Protein AF-A0A925WHV8-F1 (afdb_monomer)

pLDDT: mean 73.95, std 13.07, range [48.62, 97.5]

Mean predicted aligned error: 21.34 Å

Radius of gyration: 47.73 Å; Cα contacts (8 Å, |Δi|>4): 16; chains: 1; bounding box: 81×47×118 Å

Secondary structure (DSSP, 8-state):
---SHHHHHHHHHSPPPHHHHHHHHHH--S-HHHHHHHHHHHHHHHTS--PPPPTTHHHHHHHHHHHHHHHHHHHHH-----GGGTHHHHHHHHHHHHHHHHHHHHHHHHHHHHHHHHHHHHHTSPPPTTHHHHHHHHHHHTS------HHHHHHHHHHTT--

Sequence (163 aa):
MSDPQPLRETNWRRPLTPAEAVELRSNLKGNPPDLERENALTEALNGLRDVPVSSNFTARVLQAVDAEKAAALRRRAGKNFSWRSLIPKFAIGATALCVGVLLVQQHRVEQRIERARSVATMSEVAPDPAVLKDFNAISAMSQPSVPPDEGLLAMESLLAQLQ

Foldseek 3Di:
DDDLVVLVVVVLVDNDDPVSVVVSVVPDPDDPVVVVVVNVVSVVVVPDDDDDDDPCNVVVVVVVVVVVVVVVVCVVVDPPPPVVVCVVVVVVVVVVVVVVVVVVVVVVVVVVVVVVVVVVVVVVVPDDPVVVVVVVVVVVVPDPPDDPPVVVVVVVVVVVVVD

Solvent-accessible surface area (backbone atoms only — not comparable to full-atom values): 9878 Å² total; per-residue (Å²): 136,78,76,57,62,67,60,54,58,44,44,78,77,39,84,67,52,77,68,56,49,50,50,47,58,72,61,49,92,68,69,70,70,59,55,54,50,53,49,52,48,51,54,53,57,70,67,50,78,90,70,84,74,62,95,56,47,68,60,53,52,51,52,50,52,52,51,51,54,53,49,54,52,45,58,71,74,47,75,72,77,56,68,73,72,48,52,65,58,53,50,52,52,52,51,54,50,53,52,53,53,52,53,54,51,51,55,52,49,54,52,49,54,52,49,51,50,55,47,52,67,48,56,76,58,71,76,63,75,72,64,60,53,58,54,52,54,52,56,65,69,68,58,78,90,66,76,79,67,62,70,62,57,53,52,54,57,56,59,67,72,75,114

Structure (mmCIF, N/CA/C/O backbone):
data_AF-A0A925WHV8-F1
#
_entry.id   AF-A0A925WHV8-F1
#
loop_
_atom_site.group_PDB
_atom_site.id
_atom_site.type_symbol
_atom_site.label_atom_id
_atom_site.label_alt_id
_atom_site.label_comp_id
_atom_site.label_asym_id
_atom_site.label_entity_id
_atom_site.label_seq_id
_atom_site.pdbx_PDB_ins_code
_atom_site.Cartn_x
_atom_site.Cartn_y
_atom_site.Cartn_z
_atom_site.occupancy
_atom_site.B_iso_or_equiv
_atom_site.auth_seq_id
_atom_site.auth_comp_id
_atom_site.auth_asym_id
_atom_site.auth_atom_id
_atom_site.pdbx_PDB_model_num
ATOM 1 N N . MET A 1 1 ? -7.570 27.304 37.597 1.00 49.44 1 MET A N 1
ATOM 2 C CA . MET A 1 1 ? -7.999 27.249 36.186 1.00 49.44 1 MET A CA 1
ATOM 3 C C . MET A 1 1 ? -7.716 25.829 35.728 1.00 49.44 1 MET A C 1
ATOM 5 O O . MET A 1 1 ? -6.559 25.519 35.479 1.00 49.44 1 MET A O 1
ATOM 9 N N . SER A 1 2 ? -8.706 24.940 35.814 1.00 58.00 2 SER A N 1
ATOM 10 C CA . SER A 1 2 ? -8.508 23.512 35.532 1.00 58.00 2 SER A CA 1
ATOM 11 C C . SER A 1 2 ? -8.506 23.268 34.023 1.00 58.00 2 SER A C 1
ATOM 13 O O . SER A 1 2 ? -9.265 23.901 33.291 1.00 58.00 2 SER A O 1
ATOM 15 N N . ASP A 1 3 ? -7.620 22.392 33.560 1.00 67.50 3 ASP A N 1
ATOM 16 C CA . ASP A 1 3 ? -7.525 21.974 32.159 1.00 67.50 3 ASP A CA 1
ATOM 17 C C . ASP A 1 3 ? -8.820 21.236 31.734 1.00 67.50 3 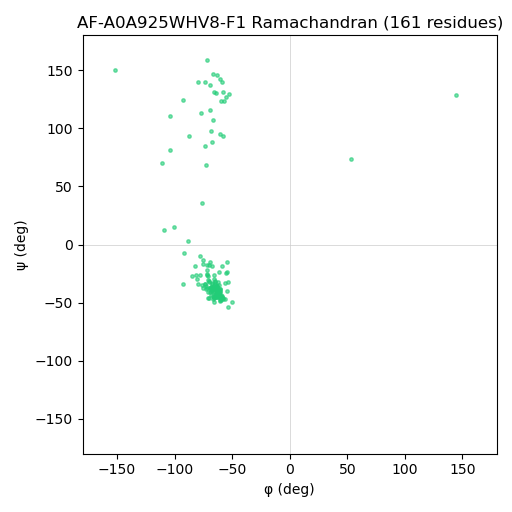ASP A C 1
ATOM 19 O O . ASP A 1 3 ? -9.262 20.350 32.470 1.00 67.50 3 ASP A O 1
ATOM 23 N N . PRO A 1 4 ? -9.475 21.574 30.601 1.00 69.62 4 PRO A N 1
ATOM 24 C CA . PRO A 1 4 ? -10.682 20.881 30.130 1.00 69.62 4 PRO A CA 1
ATOM 25 C C . PRO A 1 4 ? -10.427 19.494 29.505 1.00 69.62 4 PRO A C 1
ATOM 27 O O . PRO A 1 4 ? -11.383 18.746 29.290 1.00 69.62 4 PRO A O 1
ATOM 30 N N . GLN A 1 5 ? -9.177 19.132 29.192 1.00 73.25 5 GLN A N 1
ATOM 31 C CA . GLN A 1 5 ? -8.815 17.833 28.598 1.00 73.25 5 GLN A CA 1
ATOM 32 C C . GLN A 1 5 ? -9.255 16.587 29.406 1.00 73.25 5 GLN A C 1
ATOM 34 O O . GLN A 1 5 ? -9.863 15.696 28.808 1.00 73.25 5 GLN A O 1
ATOM 39 N N . PRO A 1 6 ? -9.048 16.492 30.737 1.00 80.75 6 PRO A N 1
ATOM 40 C CA . PRO A 1 6 ? -9.431 15.305 31.515 1.00 80.75 6 PRO A CA 1
ATOM 41 C C . PRO A 1 6 ? -10.936 15.007 31.493 1.00 80.75 6 PRO A C 1
ATOM 43 O O . PRO A 1 6 ? -11.346 13.844 31.482 1.00 80.75 6 PRO A O 1
ATOM 46 N N . LEU A 1 7 ? -11.777 16.043 31.456 1.00 76.75 7 LEU A N 1
ATOM 47 C CA . LEU A 1 7 ? -13.231 15.880 31.394 1.00 76.75 7 LEU A CA 1
ATOM 48 C C . LEU A 1 7 ? -13.686 15.405 30.005 1.00 76.75 7 LEU A C 1
ATOM 50 O O . LEU A 1 7 ? -14.602 14.586 29.919 1.00 76.75 7 LEU A O 1
ATOM 54 N N . ARG A 1 8 ? -13.013 15.832 28.925 1.00 76.25 8 ARG A N 1
ATOM 55 C CA . ARG A 1 8 ? -13.257 15.276 27.581 1.00 76.25 8 ARG A CA 1
ATOM 56 C C . ARG A 1 8 ? -12.856 13.812 27.487 1.00 76.25 8 ARG A C 1
ATOM 58 O O . ARG A 1 8 ? -13.624 13.008 26.973 1.00 76.25 8 ARG A O 1
ATOM 65 N N . GLU A 1 9 ? -11.688 13.453 28.010 1.00 82.12 9 GLU A N 1
ATOM 66 C CA . GLU A 1 9 ? -11.239 12.059 27.990 1.00 82.12 9 GLU A CA 1
ATOM 67 C C . GLU A 1 9 ? -12.175 11.159 28.811 1.00 82.12 9 GLU A C 1
ATOM 69 O O . GLU A 1 9 ? -12.470 10.027 28.423 1.00 82.12 9 GLU A O 1
ATOM 74 N N . THR A 1 10 ? -12.709 11.684 29.917 1.00 83.38 10 THR A N 1
ATOM 75 C CA . THR A 1 10 ? -13.717 10.985 30.719 1.00 83.38 10 THR A CA 1
ATOM 76 C C . THR A 1 10 ? -14.991 10.726 29.914 1.00 83.38 10 THR A C 1
ATOM 78 O O . THR A 1 10 ? -15.496 9.608 29.983 1.00 83.38 10 THR A O 1
ATOM 81 N N . ASN A 1 11 ? -15.449 11.691 29.103 1.00 80.38 11 ASN A N 1
ATOM 82 C CA . ASN A 1 11 ? -16.621 11.553 28.225 1.00 80.38 11 ASN A CA 1
ATOM 83 C C . ASN A 1 11 ? -16.529 10.346 27.280 1.00 80.38 11 ASN A C 1
ATOM 85 O O . ASN A 1 11 ? -17.506 9.641 27.052 1.00 80.38 11 ASN A O 1
ATOM 89 N N . TRP A 1 12 ? -15.338 10.096 26.727 1.00 77.25 12 TRP A N 1
ATOM 90 C CA . TRP A 1 12 ? -15.121 8.989 25.792 1.00 77.25 12 TRP A CA 1
ATOM 91 C C . TRP A 1 12 ? -15.156 7.619 26.463 1.00 77.25 12 TRP A C 1
ATOM 93 O O . TRP A 1 12 ? -15.434 6.617 25.811 1.00 77.25 12 TRP A O 1
ATOM 103 N N . ARG A 1 13 ? -14.848 7.559 27.761 1.00 80.56 13 ARG A N 1
ATOM 104 C CA . ARG A 1 13 ? -14.825 6.306 28.526 1.00 80.56 13 ARG A CA 1
ATOM 105 C C . ARG A 1 13 ? -16.153 6.029 29.218 1.00 80.56 13 ARG A C 1
ATOM 107 O O . ARG A 1 13 ? -16.517 4.868 29.388 1.00 80.56 13 ARG A O 1
ATOM 114 N N . ARG A 1 14 ? -16.842 7.078 29.668 1.00 81.81 14 ARG A N 1
ATOM 115 C CA . ARG A 1 14 ? -18.127 6.994 30.362 1.00 81.81 14 ARG A CA 1
ATOM 116 C C . ARG A 1 14 ? -18.952 8.264 30.132 1.00 81.81 14 ARG A C 1
ATOM 118 O O . ARG A 1 14 ? -18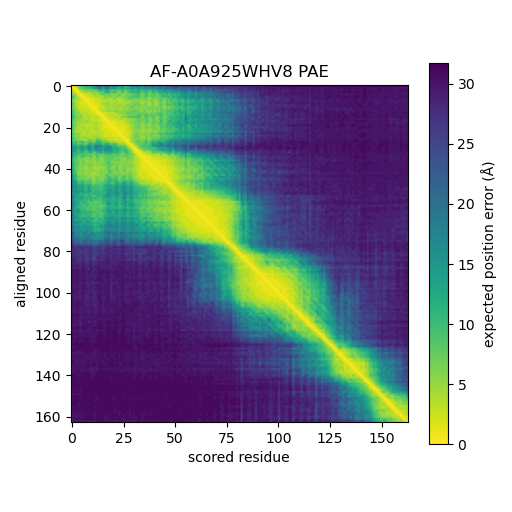.376 9.346 30.046 1.00 81.81 14 ARG A O 1
ATOM 125 N N . PRO A 1 15 ? -20.291 8.168 30.142 1.00 78.62 15 PRO A N 1
ATOM 126 C CA . PRO A 1 15 ? -21.135 9.356 30.142 1.00 78.62 15 PRO A CA 1
ATOM 127 C C . PRO A 1 15 ? -20.817 10.241 31.359 1.00 78.62 15 PRO A C 1
ATOM 129 O O . PRO A 1 15 ? -20.739 9.752 32.493 1.00 78.62 15 PRO A O 1
ATOM 132 N N . LEU A 1 16 ? -20.614 11.541 31.119 1.00 79.12 16 LEU A N 1
ATOM 133 C CA . LEU A 1 16 ? -20.406 12.525 32.185 1.00 79.12 16 LEU A CA 1
ATOM 134 C C . LEU A 1 16 ? -21.674 12.699 33.017 1.00 79.12 16 LEU A C 1
ATOM 136 O O . LEU A 1 16 ? -22.796 12.673 32.508 1.00 79.12 16 LEU A O 1
ATOM 140 N N . THR A 1 17 ? -21.489 12.953 34.307 1.00 81.94 17 THR A N 1
ATOM 141 C CA . THR A 1 17 ? -22.594 13.356 35.176 1.00 81.94 17 THR A CA 1
ATOM 142 C C . THR A 1 17 ? -23.042 14.792 34.862 1.00 81.94 17 THR A C 1
ATOM 144 O O . THR A 1 17 ? -22.260 15.590 34.335 1.00 81.94 17 THR A O 1
ATOM 147 N N . PRO A 1 18 ? -24.281 15.178 35.223 1.00 77.56 18 PRO A N 1
ATOM 148 C CA . PRO A 1 18 ? -24.783 16.531 34.973 1.00 77.56 18 PRO A CA 1
ATOM 149 C C . PRO A 1 18 ? -23.905 17.636 35.583 1.00 77.56 18 PRO A C 1
ATOM 151 O O . PRO A 1 18 ? -23.775 18.706 34.995 1.00 77.56 18 PRO A O 1
ATOM 154 N N . ALA A 1 19 ? -23.274 17.374 36.733 1.00 80.25 19 ALA A N 1
ATOM 155 C CA . ALA A 1 19 ? -22.381 18.320 37.401 1.00 80.25 19 ALA A CA 1
ATOM 156 C C . ALA A 1 19 ? -21.062 18.518 36.629 1.00 80.25 19 ALA A C 1
ATOM 158 O O . ALA A 1 19 ? -20.659 19.652 36.373 1.00 80.25 19 ALA A O 1
ATOM 159 N N . GLU A 1 20 ? -20.437 17.425 36.183 1.00 80.25 20 GLU A N 1
ATOM 160 C CA . GLU A 1 20 ? -19.193 17.461 35.399 1.00 80.25 20 GLU A CA 1
ATOM 161 C C . GLU A 1 20 ? -19.416 18.078 34.006 1.00 80.25 20 GLU A C 1
ATOM 163 O O . GLU A 1 20 ? -18.554 18.780 33.480 1.00 80.25 20 GLU A O 1
ATOM 168 N N . ALA A 1 21 ? -20.594 17.870 33.408 1.00 76.56 21 ALA A N 1
ATOM 169 C CA . ALA A 1 21 ? -20.963 18.481 32.132 1.00 76.56 21 ALA A CA 1
ATOM 170 C C . ALA A 1 21 ? -21.079 20.013 32.230 1.00 76.56 21 ALA A C 1
ATOM 172 O O . ALA A 1 21 ? -20.688 20.729 31.305 1.00 76.56 21 ALA A O 1
ATOM 173 N N . VAL A 1 22 ? -21.592 20.533 33.351 1.00 79.69 22 VAL A N 1
ATOM 174 C CA . VAL A 1 22 ? -21.642 21.979 33.624 1.00 79.69 22 VAL A CA 1
ATOM 175 C C . VAL A 1 22 ? -20.237 22.533 33.850 1.00 79.69 22 VAL A C 1
ATOM 177 O O . VAL A 1 22 ? -19.907 23.588 33.307 1.00 79.69 22 VAL A O 1
ATOM 180 N N . GLU A 1 23 ? -19.388 21.804 34.574 1.00 80.31 23 GLU A N 1
ATOM 181 C CA . GLU A 1 23 ? -17.988 22.175 34.780 1.00 80.31 23 GLU A CA 1
ATOM 182 C C . GLU A 1 23 ? -17.227 22.247 33.446 1.00 80.31 23 GLU 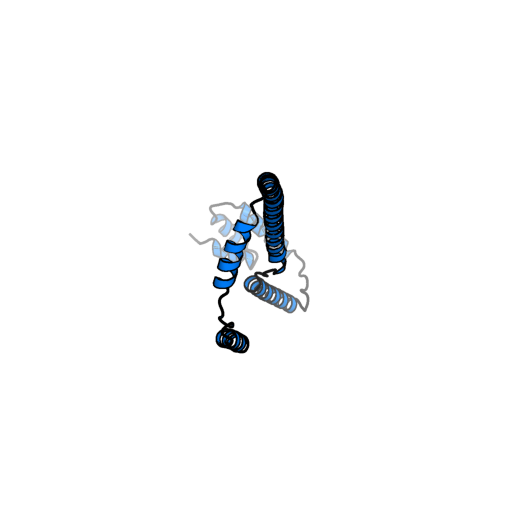A C 1
ATOM 184 O O . GLU A 1 23 ? -16.611 23.270 33.140 1.00 80.31 23 GLU A O 1
ATOM 189 N N . LEU A 1 24 ? -17.352 21.231 32.589 1.00 77.56 24 LEU A N 1
ATOM 190 C CA . LEU A 1 24 ? -16.746 21.217 31.255 1.00 77.56 24 LEU A CA 1
ATOM 191 C C . LEU A 1 24 ? -17.227 22.394 30.391 1.00 77.56 24 LEU A C 1
ATOM 193 O O . LEU A 1 24 ? -16.411 23.070 29.762 1.00 77.56 24 LEU A O 1
ATOM 197 N N . ARG A 1 25 ? -18.534 22.686 30.398 1.00 75.94 25 ARG A N 1
ATOM 198 C CA . ARG A 1 25 ? -19.118 23.829 29.671 1.00 75.94 25 ARG A CA 1
ATOM 199 C C . ARG A 1 25 ? -18.627 25.176 30.205 1.00 75.94 25 ARG A C 1
ATOM 201 O O . ARG A 1 25 ? -18.380 26.074 29.409 1.00 75.94 25 ARG A O 1
ATOM 208 N N . SER A 1 26 ? -18.448 25.316 31.520 1.00 78.00 26 SER A N 1
ATOM 209 C CA . SER A 1 26 ? -17.921 26.545 32.136 1.00 78.00 26 SER A CA 1
ATOM 210 C C . SER A 1 26 ? -16.432 26.780 31.850 1.00 78.00 26 SER A C 1
ATOM 212 O O . SER A 1 26 ? -15.996 27.926 31.741 1.00 78.00 26 SER A O 1
ATOM 214 N N . ASN A 1 27 ? -15.660 25.701 31.679 1.00 74.06 27 ASN A N 1
ATOM 215 C CA . ASN A 1 27 ? -14.223 25.757 31.410 1.00 74.06 27 ASN A CA 1
ATOM 216 C C . ASN A 1 27 ? -13.897 25.998 29.925 1.00 74.06 27 ASN A C 1
ATOM 218 O O . ASN A 1 27 ? -12.790 26.431 29.594 1.00 74.06 27 ASN A O 1
ATOM 222 N N . LEU A 1 28 ? -14.847 25.766 29.014 1.00 70.12 28 LEU A N 1
ATOM 223 C CA . LEU A 1 28 ? -14.659 25.972 27.580 1.00 70.12 28 LEU A CA 1
ATOM 224 C C . LEU A 1 28 ? -14.991 27.408 27.169 1.00 70.12 28 LEU A C 1
ATOM 226 O O . LEU A 1 28 ? -16.117 27.756 26.819 1.00 70.12 28 LEU A O 1
ATOM 230 N N . LYS A 1 29 ? -13.955 28.252 27.142 1.00 66.00 29 LYS A N 1
ATOM 231 C CA . LYS A 1 29 ? -13.981 29.564 26.479 1.00 66.00 29 LYS A CA 1
ATOM 232 C C . LYS A 1 29 ? -13.958 29.392 24.951 1.00 66.00 29 LYS A C 1
ATOM 234 O O . LYS A 1 29 ? -12.959 29.700 24.311 1.00 66.00 29 LYS A O 1
ATOM 239 N N . GLY A 1 30 ? -15.033 28.868 24.363 1.00 63.41 30 GLY A N 1
ATOM 240 C CA . GLY A 1 30 ? -15.170 28.765 22.906 1.00 63.41 30 GLY A CA 1
ATOM 241 C C . GLY A 1 30 ? -15.891 27.510 22.412 1.00 63.41 30 GLY A C 1
ATOM 242 O O . GLY A 1 30 ? -15.526 26.394 22.757 1.00 63.41 30 GLY A O 1
ATOM 243 N N . ASN A 1 31 ? -16.890 27.762 21.561 1.00 60.12 31 ASN A N 1
ATOM 244 C CA . ASN A 1 31 ? -17.690 26.861 20.722 1.00 60.12 31 ASN A CA 1
ATOM 245 C C . ASN A 1 31 ? -18.388 25.646 21.396 1.00 60.12 31 ASN A C 1
ATOM 247 O O . ASN A 1 31 ? -18.030 24.499 21.131 1.00 60.12 31 ASN A O 1
ATOM 251 N N . PRO A 1 32 ? -19.479 25.876 22.160 1.00 63.25 32 PRO A N 1
ATOM 252 C CA . PRO A 1 32 ? -20.369 24.812 22.645 1.00 63.25 32 PRO A CA 1
ATOM 253 C C . PRO A 1 32 ? -20.952 23.838 21.588 1.00 63.25 32 PRO A C 1
ATOM 255 O O . PRO A 1 32 ? -21.116 22.670 21.942 1.00 63.25 32 PRO A O 1
ATOM 258 N N . PRO A 1 33 ? -21.235 24.208 20.315 1.00 63.03 33 PRO A N 1
ATOM 259 C CA . PRO A 1 33 ? -21.853 23.271 19.371 1.00 63.03 33 PRO A CA 1
ATOM 260 C C . PRO A 1 33 ? -20.957 22.098 18.963 1.00 63.03 33 PRO A C 1
ATOM 262 O O . PRO A 1 33 ? -21.474 21.105 18.463 1.00 63.03 33 PRO A O 1
ATOM 265 N N . ASP A 1 34 ? -19.635 22.176 19.145 1.00 74.38 34 ASP A N 1
ATOM 266 C CA . ASP A 1 34 ? -18.751 21.052 18.809 1.00 74.38 34 ASP A CA 1
ATOM 267 C C . ASP A 1 34 ? -18.885 19.906 19.821 1.00 74.38 34 ASP A C 1
ATOM 269 O O . ASP A 1 34 ? -18.993 18.745 19.442 1.00 74.38 34 ASP A O 1
ATOM 273 N N . LEU A 1 35 ? -19.037 20.243 21.105 1.00 73.38 35 LEU A N 1
ATOM 274 C CA . LEU A 1 35 ? -19.306 19.267 22.164 1.00 73.38 35 LEU A CA 1
ATOM 275 C C . LEU A 1 35 ? -20.681 18.624 22.029 1.00 73.38 35 LEU A C 1
ATOM 277 O O . LEU A 1 35 ? -20.839 17.440 22.298 1.00 73.38 35 LEU A O 1
ATOM 281 N N . GLU A 1 36 ? -21.697 19.402 21.654 1.00 77.88 36 GLU A N 1
ATOM 282 C CA . GLU A 1 36 ? -23.039 18.856 21.442 1.00 77.88 36 GLU A CA 1
ATOM 283 C C . GLU A 1 36 ? -23.035 17.844 20.294 1.00 77.88 36 GLU A C 1
ATOM 285 O O . GLU A 1 36 ? -23.661 16.792 20.410 1.00 77.88 36 GLU A O 1
ATOM 290 N N . ARG A 1 37 ? -22.262 18.104 19.229 1.00 80.06 37 ARG A N 1
ATOM 291 C CA . ARG A 1 37 ? -22.044 17.138 18.142 1.00 80.06 37 ARG A CA 1
ATOM 292 C C . ARG A 1 37 ? -21.263 15.911 18.601 1.00 80.06 37 ARG A C 1
ATOM 294 O O . ARG A 1 37 ? -21.650 14.803 18.245 1.00 80.06 37 ARG A O 1
ATOM 301 N N . GLU A 1 38 ? -20.197 16.083 19.380 1.00 80.56 38 GLU A N 1
ATOM 302 C CA . GLU A 1 38 ? -19.423 14.966 19.943 1.00 80.56 38 GLU A CA 1
ATOM 303 C C . GLU A 1 38 ? -20.282 14.086 20.870 1.00 80.56 38 GLU A C 1
ATOM 305 O O . GLU A 1 38 ? -20.230 12.857 20.788 1.00 80.56 38 GLU A O 1
ATOM 310 N N . ASN A 1 39 ? -21.122 14.697 21.708 1.00 80.19 39 ASN A N 1
ATOM 311 C CA . ASN A 1 39 ? -22.046 13.987 22.592 1.00 80.19 39 ASN A CA 1
ATOM 312 C C . ASN A 1 39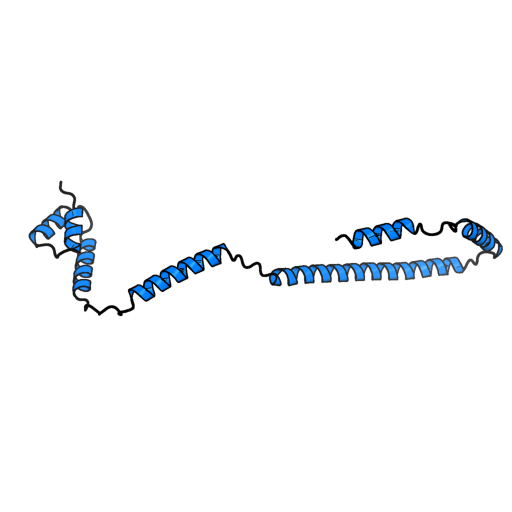 ? -23.118 13.245 21.794 1.00 80.19 39 ASN A C 1
ATOM 314 O O . ASN A 1 39 ? -23.330 12.059 22.026 1.00 80.19 39 ASN A O 1
ATOM 318 N N . ALA A 1 40 ? -23.738 13.906 20.812 1.00 84.44 40 ALA A N 1
ATOM 319 C CA . ALA A 1 40 ? -24.721 13.279 19.934 1.00 84.44 40 ALA A CA 1
ATOM 320 C C . ALA A 1 40 ? -24.115 12.112 19.136 1.00 84.44 40 ALA A C 1
ATOM 322 O O . ALA A 1 40 ? -24.759 11.080 18.961 1.00 84.44 40 ALA A O 1
ATOM 323 N N . LEU A 1 41 ? -22.860 12.238 18.687 1.00 85.06 41 LEU A N 1
ATOM 324 C CA . LEU A 1 41 ? -22.123 11.150 18.044 1.00 85.06 41 LEU A CA 1
ATOM 325 C C . LEU A 1 41 ? -21.889 9.987 19.012 1.00 85.06 41 LEU A C 1
ATOM 327 O O . LEU A 1 41 ? -22.100 8.838 18.643 1.00 85.06 41 LEU A O 1
ATOM 331 N N . THR A 1 42 ? -21.473 10.277 20.243 1.00 84.31 42 THR A N 1
ATOM 332 C CA . THR A 1 42 ? -21.228 9.253 21.268 1.00 84.31 42 THR A CA 1
ATOM 333 C C . THR A 1 42 ? -22.517 8.511 21.625 1.00 84.31 42 THR A C 1
ATOM 335 O O . THR A 1 42 ? -22.520 7.285 21.692 1.00 84.31 42 THR A O 1
ATOM 338 N N . GLU A 1 43 ? -23.635 9.221 21.778 1.00 85.25 43 GLU A N 1
ATOM 339 C CA . GLU A 1 43 ? -24.956 8.616 21.982 1.00 85.25 43 GLU A CA 1
ATOM 340 C C . GLU A 1 43 ? -25.384 7.762 20.783 1.00 85.25 43 GLU A C 1
ATOM 342 O O . GLU A 1 43 ? -25.832 6.629 20.965 1.00 85.25 43 GLU A O 1
ATOM 347 N N . ALA A 1 44 ? -25.185 8.256 19.556 1.00 87.31 44 ALA A N 1
ATOM 348 C CA . ALA A 1 44 ? -25.483 7.503 18.342 1.00 87.31 44 ALA A CA 1
ATOM 349 C C . ALA A 1 44 ? -24.643 6.219 18.245 1.00 87.31 44 ALA A C 1
ATOM 351 O O . ALA A 1 44 ? -25.185 5.166 17.918 1.00 87.31 44 ALA A O 1
ATOM 352 N N . LEU A 1 45 ? -23.348 6.283 18.575 1.00 85.81 45 LEU A N 1
ATOM 353 C CA . LEU A 1 45 ? -22.442 5.131 18.599 1.00 85.81 45 LEU A CA 1
ATOM 354 C C . LEU A 1 45 ? -22.799 4.129 19.702 1.00 85.81 45 LEU A C 1
ATOM 356 O O . LEU A 1 45 ? -22.762 2.930 19.453 1.00 85.81 45 LEU A O 1
ATOM 360 N N . ASN A 1 46 ? -23.204 4.592 20.885 1.00 85.12 46 ASN A N 1
ATOM 361 C CA . ASN A 1 46 ? -23.687 3.711 21.953 1.00 85.12 46 ASN A CA 1
ATOM 362 C C . ASN A 1 46 ? -25.004 3.010 21.582 1.00 85.12 46 ASN A C 1
ATOM 364 O O . ASN A 1 46 ? -25.293 1.928 22.087 1.00 85.12 46 ASN A O 1
ATOM 368 N N . GLY A 1 47 ? -25.802 3.617 20.699 1.00 85.25 47 GLY A N 1
ATOM 369 C CA . GLY A 1 47 ? -27.012 3.015 20.142 1.00 85.25 47 GLY A CA 1
ATOM 370 C C . GLY A 1 47 ? -26.757 1.988 19.034 1.00 85.25 47 GLY A C 1
ATOM 371 O O . GLY A 1 47 ? -27.694 1.292 18.631 1.00 85.25 47 GLY A O 1
ATOM 372 N N . LEU A 1 48 ? -25.526 1.869 18.520 1.00 86.81 48 LEU A N 1
ATOM 373 C CA . LEU A 1 48 ? -25.208 0.858 17.516 1.00 86.81 48 LEU A CA 1
ATOM 374 C C . LEU A 1 48 ? -25.248 -0.536 18.142 1.00 86.81 48 LEU A C 1
ATOM 376 O O . LEU A 1 48 ? -24.742 -0.793 19.232 1.00 86.81 48 LEU A O 1
ATOM 380 N N . ARG A 1 49 ? -25.844 -1.470 17.401 1.00 86.50 49 ARG A N 1
ATOM 381 C CA . ARG A 1 49 ? -25.851 -2.877 17.782 1.00 86.50 49 ARG A CA 1
ATOM 382 C C . ARG A 1 49 ? -24.425 -3.412 17.735 1.00 86.50 49 ARG A C 1
ATOM 384 O O . ARG A 1 49 ? -23.759 -3.270 16.712 1.00 86.50 49 ARG A O 1
ATOM 391 N N . ASP A 1 50 ? -24.012 -4.088 18.799 1.00 83.12 50 ASP A N 1
ATOM 392 C CA . ASP A 1 50 ? -22.745 -4.808 18.803 1.00 83.12 50 ASP A CA 1
ATOM 393 C C . ASP A 1 50 ? -22.839 -5.981 17.813 1.00 83.12 50 ASP A C 1
ATOM 395 O O . ASP A 1 50 ? -23.608 -6.933 17.999 1.00 83.12 50 ASP A O 1
ATOM 399 N N . VAL A 1 51 ? -22.155 -5.845 16.676 1.00 86.69 51 VAL A N 1
ATOM 400 C CA . VAL A 1 51 ? -22.150 -6.849 15.610 1.00 86.69 51 VAL A CA 1
ATOM 401 C C . VAL A 1 51 ? -20.957 -7.763 15.852 1.00 86.69 51 VAL A C 1
ATOM 403 O O . VAL A 1 51 ? -19.825 -7.276 15.889 1.00 86.69 51 VAL A O 1
ATOM 406 N N . PRO A 1 52 ? -21.167 -9.087 15.962 1.00 87.94 52 PRO A N 1
ATOM 407 C CA . PRO A 1 52 ? -20.060 -10.004 16.155 1.00 87.94 52 PRO A CA 1
ATOM 408 C C . PRO A 1 52 ? -19.090 -9.892 14.978 1.00 87.94 52 PRO A C 1
ATOM 410 O O . PRO A 1 52 ? -19.457 -10.068 13.813 1.00 87.94 52 PRO A O 1
ATOM 413 N N . VAL A 1 53 ? -17.830 -9.602 15.290 1.00 87.50 53 VAL A N 1
ATOM 414 C CA . VAL A 1 53 ? -16.742 -9.647 14.315 1.00 87.50 53 VAL A CA 1
ATOM 415 C C . VAL A 1 53 ? -16.565 -11.070 13.790 1.00 87.50 53 VAL A C 1
ATOM 417 O O . VAL A 1 53 ? -16.745 -12.054 14.507 1.00 87.50 53 VAL A O 1
ATOM 420 N N . SER A 1 54 ? -16.186 -11.194 12.515 1.00 90.69 54 SER A N 1
ATOM 421 C CA . SER A 1 54 ? -15.890 -12.501 11.923 1.00 90.69 54 SER A CA 1
ATOM 422 C C . SER A 1 54 ? -14.760 -13.194 12.690 1.00 90.69 54 SER A C 1
ATOM 424 O O . SER A 1 54 ? -13.750 -12.551 12.981 1.00 90.69 54 SER A O 1
ATOM 426 N N . SER A 1 55 ? -14.855 -14.508 12.906 1.00 92.25 55 SER A N 1
ATOM 427 C CA . SER A 1 55 ? -13.821 -15.305 13.596 1.00 92.25 55 SER A CA 1
ATOM 428 C C . SER A 1 55 ? -12.424 -15.188 12.970 1.00 92.25 55 SER A C 1
ATOM 430 O O . SER A 1 55 ? -11.417 -15.364 13.646 1.00 92.25 55 SER A O 1
ATOM 432 N N . ASN A 1 56 ? -12.359 -14.855 11.678 1.00 93.62 56 ASN A N 1
ATOM 433 C CA . ASN A 1 56 ? -11.121 -14.731 10.909 1.00 93.62 56 ASN A CA 1
ATOM 434 C C . ASN A 1 56 ? -10.664 -13.276 10.737 1.00 93.62 56 ASN A C 1
ATOM 436 O O . ASN A 1 56 ? -9.829 -12.999 9.876 1.00 93.62 56 ASN A O 1
ATOM 440 N N . PHE A 1 57 ? -11.212 -12.333 11.509 1.00 95.38 57 PHE A N 1
ATOM 441 C CA . PHE A 1 57 ? -10.902 -10.908 11.379 1.00 95.38 57 PHE A CA 1
ATOM 442 C C . PHE A 1 57 ? -9.391 -10.651 11.450 1.00 95.38 57 PHE A C 1
ATOM 444 O O . PHE A 1 57 ? -8.813 -10.116 10.505 1.00 95.38 57 PHE A O 1
ATOM 451 N N . THR A 1 58 ? -8.734 -11.129 12.508 1.00 96.00 58 THR A N 1
ATOM 452 C CA . THR A 1 58 ? -7.292 -10.940 12.721 1.00 96.00 58 THR A CA 1
ATOM 453 C C . THR A 1 58 ? -6.460 -11.546 11.594 1.00 96.00 58 THR A C 1
ATOM 455 O O . THR A 1 58 ? -5.506 -10.925 11.131 1.00 96.00 58 THR A O 1
ATOM 458 N N . ALA A 1 59 ? -6.855 -12.722 11.097 1.00 96.25 59 ALA A N 1
ATOM 459 C CA . ALA A 1 59 ? -6.180 -13.373 9.979 1.00 96.25 59 ALA A CA 1
ATOM 460 C C . ALA A 1 59 ? -6.280 -12.535 8.694 1.00 96.25 59 ALA A C 1
ATOM 462 O O . ALA A 1 59 ? -5.277 -12.332 8.014 1.00 96.25 59 ALA A O 1
ATOM 463 N N . ARG A 1 60 ? -7.465 -11.986 8.387 1.00 95.06 60 ARG A N 1
ATOM 464 C CA . ARG A 1 60 ? -7.665 -11.124 7.210 1.00 95.06 60 ARG A CA 1
ATOM 465 C C . ARG A 1 60 ? -6.912 -9.801 7.331 1.00 95.06 60 ARG A C 1
ATOM 467 O O . ARG A 1 60 ? -6.371 -9.332 6.335 1.00 95.06 60 ARG A O 1
ATOM 474 N N . VAL A 1 61 ? -6.848 -9.222 8.530 1.00 96.69 61 VAL A N 1
ATOM 475 C CA . VAL A 1 61 ? -6.090 -7.989 8.789 1.00 96.69 61 VAL A CA 1
ATOM 476 C C . VAL A 1 61 ? -4.592 -8.223 8.603 1.00 96.69 61 VAL A C 1
ATOM 478 O O . VAL A 1 61 ? -3.957 -7.482 7.859 1.00 96.69 61 VAL A O 1
ATOM 481 N N . LEU A 1 62 ? -4.030 -9.275 9.206 1.00 97.50 62 LEU A N 1
ATOM 482 C CA . LEU A 1 62 ? -2.615 -9.625 9.036 1.00 97.50 62 LEU A CA 1
ATOM 483 C C . LEU A 1 62 ? -2.277 -9.894 7.569 1.00 97.50 62 LEU A C 1
ATOM 485 O O . LEU A 1 62 ? -1.317 -9.335 7.045 1.00 97.50 62 LEU A O 1
ATOM 489 N N . GLN A 1 63 ? -3.121 -10.662 6.877 1.00 95.88 63 GLN A N 1
ATOM 490 C CA . GLN A 1 63 ? -2.942 -10.935 5.456 1.00 95.88 63 GLN A CA 1
ATOM 491 C C . GLN A 1 63 ? -2.970 -9.653 4.612 1.00 95.88 63 GLN A C 1
ATOM 493 O O . GLN A 1 63 ? -2.170 -9.516 3.688 1.00 95.88 63 GLN A O 1
ATOM 498 N N . ALA A 1 64 ? -3.865 -8.708 4.919 1.00 95.75 64 ALA A N 1
ATOM 499 C CA . ALA A 1 64 ? -3.935 -7.426 4.222 1.00 95.75 64 ALA A CA 1
ATOM 500 C C . ALA A 1 64 ? -2.673 -6.581 4.456 1.00 95.75 64 ALA A C 1
ATOM 502 O O . ALA A 1 64 ? -2.099 -6.056 3.501 1.00 95.75 64 ALA A O 1
ATOM 503 N N . VAL A 1 65 ? -2.198 -6.514 5.702 1.00 96.12 65 VAL A N 1
ATOM 504 C CA . VAL A 1 65 ? -0.968 -5.800 6.069 1.00 96.12 65 VAL A CA 1
ATOM 505 C C . VAL A 1 65 ? 0.252 -6.406 5.370 1.00 96.12 65 VAL A C 1
ATOM 507 O O . VAL A 1 65 ? 1.084 -5.681 4.824 1.00 96.12 65 VAL A O 1
ATOM 510 N N . ASP A 1 66 ? 0.367 -7.732 5.342 1.00 95.56 66 ASP A N 1
ATOM 511 C CA . ASP A 1 66 ? 1.486 -8.410 4.687 1.00 95.56 66 ASP A CA 1
ATOM 512 C C . ASP A 1 66 ? 1.432 -8.265 3.163 1.00 95.56 66 ASP A C 1
ATOM 514 O O . ASP A 1 66 ? 2.465 -8.045 2.520 1.00 95.56 66 ASP A O 1
ATOM 518 N N . ALA A 1 67 ? 0.233 -8.301 2.574 1.00 92.31 67 ALA A N 1
ATOM 519 C CA . ALA A 1 67 ? 0.037 -8.021 1.156 1.00 92.31 67 ALA A CA 1
ATOM 520 C C . ALA A 1 67 ? 0.466 -6.589 0.794 1.00 92.31 67 ALA A C 1
ATOM 522 O O . ALA A 1 67 ? 1.137 -6.391 -0.224 1.00 92.31 67 ALA A O 1
ATOM 523 N N . GLU A 1 68 ? 0.144 -5.602 1.632 1.00 92.94 68 GLU A N 1
ATOM 524 C CA . GLU A 1 68 ? 0.546 -4.209 1.439 1.00 92.94 68 GLU A CA 1
ATOM 525 C C . GLU A 1 68 ? 2.065 -4.024 1.556 1.00 92.94 68 GLU A C 1
ATOM 5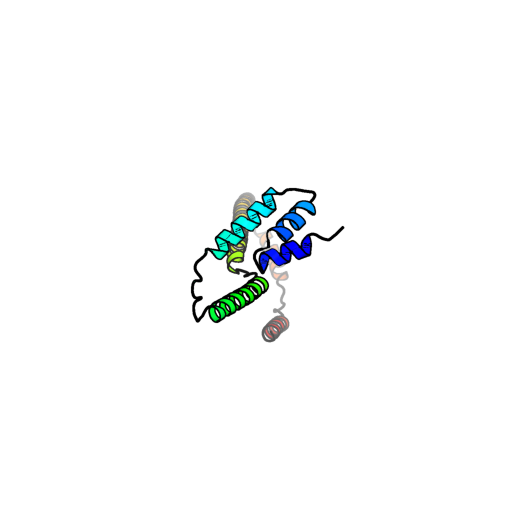27 O O . GLU A 1 68 ? 2.683 -3.423 0.671 1.00 92.94 68 GLU A O 1
ATOM 532 N N . LYS A 1 69 ? 2.700 -4.619 2.574 1.00 91.81 69 LYS A N 1
ATOM 533 C CA . LYS A 1 69 ? 4.167 -4.620 2.721 1.00 91.81 69 LYS A CA 1
ATOM 534 C C . LYS A 1 69 ? 4.849 -5.239 1.501 1.00 91.81 69 LYS A C 1
ATOM 536 O O . LYS A 1 69 ? 5.788 -4.664 0.946 1.00 91.81 69 LYS A O 1
ATOM 541 N N . ALA A 1 70 ? 4.355 -6.385 1.034 1.00 88.19 70 ALA A N 1
ATOM 542 C CA . ALA A 1 70 ? 4.885 -7.046 -0.152 1.00 88.19 70 ALA A CA 1
ATOM 543 C C . ALA A 1 70 ? 4.669 -6.207 -1.426 1.00 88.19 70 ALA A C 1
ATOM 545 O O . ALA A 1 70 ? 5.535 -6.169 -2.301 1.00 88.19 70 ALA A O 1
ATOM 546 N N . ALA A 1 71 ? 3.536 -5.509 -1.552 1.00 86.56 71 ALA A N 1
ATOM 547 C CA . ALA A 1 71 ? 3.280 -4.589 -2.657 1.00 86.56 71 ALA A CA 1
ATOM 548 C C . ALA A 1 71 ? 4.226 -3.376 -2.630 1.00 86.56 71 ALA A C 1
ATOM 550 O O . ALA A 1 71 ? 4.746 -2.993 -3.679 1.00 86.56 71 ALA A O 1
ATOM 551 N N . ALA A 1 72 ? 4.508 -2.810 -1.454 1.00 85.25 72 ALA A N 1
ATOM 552 C CA . ALA A 1 72 ? 5.463 -1.716 -1.292 1.00 85.25 72 ALA A CA 1
ATOM 553 C C . ALA A 1 72 ? 6.885 -2.127 -1.720 1.00 85.25 72 ALA A C 1
ATOM 555 O O . ALA A 1 72 ? 7.547 -1.393 -2.458 1.00 85.25 72 ALA A O 1
ATOM 556 N N . LEU A 1 73 ? 7.325 -3.335 -1.347 1.00 82.75 73 LEU A N 1
ATOM 557 C CA . LEU A 1 73 ? 8.610 -3.892 -1.785 1.00 82.75 73 LEU A CA 1
ATOM 558 C C . LEU A 1 73 ? 8.659 -4.110 -3.303 1.00 82.75 73 LEU A C 1
ATOM 560 O O . LEU A 1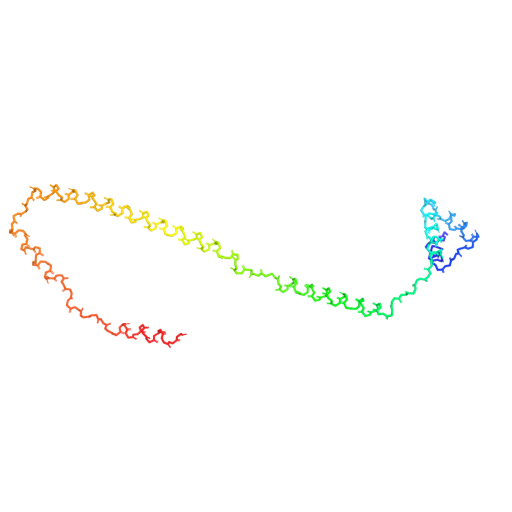 73 ? 9.639 -3.726 -3.939 1.00 82.75 73 LEU A O 1
ATOM 564 N N . ARG A 1 74 ? 7.591 -4.647 -3.910 1.00 76.50 74 ARG A N 1
ATOM 565 C CA . ARG A 1 74 ? 7.501 -4.809 -5.373 1.00 76.50 74 ARG A CA 1
ATOM 566 C C . ARG A 1 74 ? 7.509 -3.476 -6.115 1.00 76.50 74 ARG A C 1
ATOM 568 O O . ARG A 1 74 ? 8.156 -3.390 -7.147 1.00 76.50 74 ARG A O 1
ATOM 575 N N . ARG A 1 75 ? 6.853 -2.428 -5.605 1.00 73.81 75 ARG A N 1
ATOM 576 C CA . ARG A 1 75 ? 6.913 -1.079 -6.205 1.00 73.81 75 ARG A CA 1
ATOM 577 C C . ARG A 1 75 ? 8.325 -0.493 -6.155 1.00 73.81 75 ARG A C 1
ATOM 579 O O . ARG A 1 75 ? 8.728 0.191 -7.087 1.00 73.81 75 ARG A O 1
ATOM 586 N N . ARG A 1 76 ? 9.079 -0.778 -5.088 1.00 68.12 76 ARG A N 1
ATOM 587 C CA . ARG A 1 76 ? 10.471 -0.328 -4.934 1.00 68.12 76 ARG A CA 1
ATOM 588 C C . ARG A 1 76 ? 11.448 -1.128 -5.800 1.00 68.12 76 ARG A C 1
ATOM 590 O O . ARG A 1 76 ? 12.383 -0.549 -6.339 1.00 68.12 76 ARG A O 1
ATOM 597 N N . ALA A 1 77 ? 11.225 -2.433 -5.944 1.00 67.81 77 ALA A N 1
ATOM 598 C CA . ALA A 1 77 ? 12.048 -3.323 -6.765 1.00 67.81 77 ALA A CA 1
ATOM 599 C C . ALA A 1 77 ? 11.703 -3.250 -8.265 1.00 67.81 77 ALA A C 1
ATOM 601 O O . ALA A 1 77 ? 12.555 -3.464 -9.120 1.00 67.81 77 ALA A O 1
ATOM 602 N N . GLY A 1 78 ? 10.451 -2.943 -8.589 1.00 61.03 78 GLY A N 1
ATOM 603 C CA . GLY A 1 78 ? 9.887 -3.007 -9.927 1.00 61.03 78 GLY A CA 1
ATOM 604 C C . GLY A 1 78 ? 9.585 -1.630 -10.491 1.00 61.03 78 GLY A C 1
ATOM 605 O O . GLY A 1 78 ? 8.428 -1.290 -10.735 1.00 61.03 78 GLY A O 1
ATOM 606 N N . LYS A 1 79 ? 10.625 -0.854 -10.815 1.00 62.78 79 LYS A N 1
ATOM 607 C CA . LYS A 1 79 ? 10.517 -0.014 -12.013 1.00 62.78 79 LYS A CA 1
ATOM 608 C C . LYS A 1 79 ? 10.640 -0.983 -13.175 1.00 62.78 79 LYS A C 1
ATOM 610 O O . LYS A 1 79 ? 11.741 -1.256 -13.635 1.00 62.78 79 LYS A O 1
ATOM 615 N N . ASN A 1 80 ? 9.512 -1.584 -13.548 1.00 64.12 80 ASN A N 1
ATOM 616 C CA . ASN A 1 80 ? 9.422 -2.594 -14.592 1.00 64.12 80 ASN A CA 1
ATOM 617 C C . ASN A 1 80 ? 9.963 -1.974 -15.880 1.00 64.12 80 ASN A C 1
ATOM 619 O O . ASN A 1 80 ? 9.241 -1.276 -16.595 1.00 64.12 80 ASN A O 1
ATOM 623 N N . PHE A 1 81 ? 11.255 -2.171 -16.135 1.00 62.78 81 PHE A N 1
ATOM 624 C CA . PHE A 1 81 ? 11.900 -1.758 -17.362 1.00 62.78 81 PHE A CA 1
ATOM 625 C C . PHE A 1 81 ? 11.316 -2.637 -18.455 1.00 62.78 81 PHE A C 1
ATOM 627 O O . PHE A 1 81 ? 11.771 -3.747 -18.720 1.00 62.78 81 PHE A O 1
ATOM 634 N N . SER A 1 82 ? 10.208 -2.173 -19.021 1.00 69.88 82 SER A N 1
ATOM 635 C CA . SER A 1 82 ? 9.557 -2.846 -20.123 1.00 69.88 82 SER A CA 1
ATOM 636 C C . SER A 1 82 ? 10.495 -2.712 -21.311 1.00 69.88 82 SER A C 1
ATOM 638 O O . SER A 1 82 ? 10.517 -1.681 -21.977 1.00 69.88 82 SER A O 1
ATOM 640 N N . TRP A 1 83 ? 11.296 -3.745 -21.565 1.00 70.19 83 TRP A N 1
ATOM 641 C CA . TRP A 1 83 ? 12.204 -3.823 -22.713 1.00 70.19 83 TRP A CA 1
ATOM 642 C C . TRP A 1 83 ? 11.449 -3.594 -24.039 1.00 70.19 83 TRP A C 1
ATOM 644 O O . TRP A 1 83 ? 11.988 -3.047 -24.997 1.00 70.19 83 TRP A O 1
ATOM 654 N N . ARG A 1 84 ? 10.131 -3.857 -24.042 1.00 72.12 84 ARG A N 1
ATOM 655 C CA . ARG A 1 84 ? 9.197 -3.507 -25.123 1.00 72.12 84 ARG A CA 1
ATOM 656 C C . ARG A 1 84 ? 9.079 -2.002 -25.408 1.00 72.12 84 ARG A C 1
ATOM 658 O O . ARG A 1 84 ? 8.743 -1.633 -26.525 1.00 72.12 84 ARG A O 1
ATOM 665 N N . SER A 1 85 ? 9.394 -1.128 -24.451 1.00 71.25 85 SER A N 1
ATOM 666 C CA . SER A 1 85 ? 9.467 0.332 -24.642 1.00 71.25 85 SER A CA 1
ATOM 667 C C . SER A 1 85 ? 10.666 0.765 -25.502 1.00 71.25 85 SER A C 1
ATOM 669 O O . SER A 1 85 ? 10.676 1.877 -26.033 1.00 71.25 85 SER A O 1
ATOM 671 N N . LEU A 1 86 ? 11.673 -0.099 -25.673 1.00 72.31 86 LEU A N 1
ATOM 672 C CA . LEU A 1 86 ? 12.829 0.177 -26.531 1.00 72.31 86 LEU A CA 1
ATOM 673 C C . LEU A 1 86 ? 12.578 -0.179 -28.001 1.00 72.31 86 LEU A C 1
ATOM 675 O O . LEU A 1 86 ? 13.150 0.462 -28.878 1.00 72.31 86 LEU A O 1
ATOM 679 N N . ILE A 1 87 ? 11.689 -1.139 -28.278 1.00 78.31 87 ILE A N 1
ATOM 680 C CA . ILE A 1 87 ? 11.321 -1.582 -29.635 1.00 78.31 87 ILE A CA 1
ATOM 681 C C . ILE A 1 87 ? 10.962 -0.409 -30.568 1.00 78.31 87 ILE A C 1
ATOM 683 O O . ILE A 1 87 ? 11.545 -0.336 -31.651 1.00 78.31 87 ILE A O 1
ATOM 687 N N . PRO A 1 88 ? 10.085 0.550 -30.193 1.00 75.44 88 PRO A N 1
ATOM 688 C CA . PRO A 1 88 ? 9.750 1.656 -31.091 1.00 75.44 88 PRO A CA 1
ATOM 689 C C . PRO A 1 88 ? 10.949 2.566 -31.389 1.00 75.44 88 PRO A C 1
ATOM 691 O O . PRO A 1 88 ? 11.059 3.086 -32.493 1.00 75.44 88 PRO A O 1
ATOM 694 N N . LYS A 1 89 ? 11.888 2.727 -30.447 1.00 76.56 89 LYS A N 1
ATOM 695 C CA . LYS A 1 89 ? 13.080 3.569 -30.642 1.00 76.56 89 LYS A CA 1
ATOM 696 C C . LYS A 1 89 ? 14.059 2.939 -31.633 1.00 76.56 89 LYS A C 1
ATOM 698 O O . LYS A 1 89 ? 14.582 3.639 -32.495 1.00 76.56 89 LYS A O 1
ATOM 703 N N . PHE A 1 90 ? 14.251 1.622 -31.555 1.00 84.25 90 PHE A N 1
ATOM 704 C CA . PHE A 1 90 ? 15.055 0.885 -32.533 1.00 84.25 90 PHE A CA 1
ATOM 705 C C . PHE A 1 90 ? 14.397 0.847 -33.912 1.00 84.25 90 PHE A C 1
ATOM 707 O O . PHE A 1 90 ? 15.095 1.008 -34.907 1.00 84.25 90 PHE A O 1
ATOM 714 N N . ALA A 1 91 ? 13.069 0.706 -33.980 1.00 83.31 91 ALA A N 1
ATOM 715 C CA . ALA A 1 91 ? 12.339 0.761 -35.244 1.00 83.31 91 ALA A CA 1
ATOM 716 C C . ALA A 1 91 ? 12.530 2.118 -35.943 1.00 83.31 91 ALA A C 1
ATOM 718 O O . ALA A 1 91 ? 12.875 2.155 -37.121 1.00 83.31 91 ALA A O 1
ATOM 719 N N . ILE A 1 92 ? 12.404 3.228 -35.207 1.00 85.94 92 ILE A N 1
ATOM 720 C CA . ILE A 1 92 ? 12.646 4.573 -35.751 1.00 85.94 92 ILE A CA 1
ATOM 721 C C . ILE A 1 92 ? 14.095 4.705 -36.238 1.00 85.94 92 ILE A C 1
ATOM 723 O O . ILE A 1 92 ? 14.319 5.117 -37.375 1.00 85.94 92 ILE A O 1
ATOM 727 N N . GLY A 1 93 ? 15.075 4.291 -35.428 1.00 88.38 93 GLY A N 1
ATOM 728 C CA . GLY A 1 93 ? 16.488 4.319 -35.819 1.00 88.38 93 GLY A CA 1
ATOM 729 C C . GLY A 1 93 ? 16.769 3.515 -37.092 1.00 88.38 93 GLY A C 1
ATOM 730 O O . GLY A 1 93 ? 17.391 4.030 -38.017 1.00 88.38 93 GLY A O 1
ATOM 731 N N . ALA A 1 94 ? 16.249 2.288 -37.180 1.00 92.81 94 ALA A N 1
ATOM 732 C CA . ALA A 1 94 ? 16.401 1.430 -38.352 1.00 92.81 94 ALA A CA 1
ATOM 733 C C . ALA A 1 94 ? 15.748 2.039 -39.602 1.00 92.81 94 ALA A C 1
ATOM 735 O O . ALA A 1 94 ? 16.365 2.063 -40.665 1.00 92.81 94 ALA A O 1
ATOM 736 N N . THR A 1 95 ? 14.536 2.594 -39.476 1.00 89.00 95 THR A N 1
ATOM 737 C CA . THR A 1 95 ? 13.856 3.250 -40.606 1.00 89.00 95 THR A CA 1
ATOM 738 C C . THR A 1 95 ? 14.620 4.473 -41.109 1.00 89.00 95 THR A C 1
ATOM 740 O O . THR A 1 95 ? 14.819 4.599 -42.314 1.00 89.00 95 THR A O 1
ATOM 743 N N . ALA A 1 96 ? 15.124 5.330 -40.215 1.00 92.50 96 ALA A N 1
ATOM 744 C CA . ALA A 1 96 ? 15.929 6.489 -40.593 1.00 92.50 96 ALA A CA 1
ATOM 745 C C . ALA A 1 96 ? 17.225 6.077 -41.311 1.00 92.50 96 ALA A C 1
ATOM 747 O O . ALA A 1 96 ? 17.611 6.699 -42.301 1.00 92.50 96 ALA A O 1
ATOM 748 N N . LEU A 1 97 ? 17.861 4.993 -40.857 1.00 94.19 97 LEU A N 1
ATOM 749 C CA . LEU A 1 97 ? 19.069 4.446 -41.472 1.00 94.19 97 LEU A CA 1
ATOM 750 C C . LEU A 1 97 ? 18.776 3.901 -42.879 1.00 94.19 97 LEU A C 1
ATOM 752 O O . LEU A 1 97 ? 19.477 4.249 -43.827 1.00 94.19 97 LEU A O 1
ATOM 756 N N . CYS A 1 98 ? 17.696 3.130 -43.050 1.00 92.62 98 CYS A N 1
ATOM 757 C CA . CYS A 1 98 ? 17.255 2.661 -44.365 1.00 92.62 98 CYS A CA 1
ATOM 758 C C . CYS A 1 98 ? 16.952 3.822 -45.322 1.00 92.62 98 CYS A C 1
ATOM 760 O O . CYS A 1 98 ? 17.404 3.799 -46.466 1.00 92.62 98 CYS A O 1
ATOM 762 N N . VAL A 1 99 ? 16.238 4.853 -44.860 1.00 93.81 99 VAL A N 1
ATOM 763 C CA . VAL A 1 99 ? 15.933 6.044 -45.669 1.00 93.81 99 VAL A CA 1
ATOM 764 C C . VAL A 1 99 ? 17.216 6.774 -46.070 1.00 93.81 99 VAL A C 1
ATOM 766 O O . VAL A 1 99 ? 17.393 7.091 -47.244 1.00 93.81 99 VAL A O 1
ATOM 769 N N . GLY A 1 100 ? 18.150 6.978 -45.138 1.00 90.94 100 GLY A N 1
ATOM 770 C CA . GLY A 1 100 ? 19.442 7.599 -45.434 1.00 90.94 100 GLY A CA 1
ATOM 771 C C . GLY A 1 100 ? 20.255 6.817 -46.471 1.00 90.94 100 GLY A C 1
ATOM 772 O O . GLY A 1 100 ? 20.788 7.403 -47.412 1.00 90.94 100 GLY A O 1
ATOM 773 N N . VAL A 1 101 ? 20.301 5.486 -46.357 1.00 92.19 101 VAL A N 1
ATOM 774 C CA . VAL A 1 101 ? 20.983 4.616 -47.331 1.00 92.19 101 VAL A CA 1
ATOM 775 C C . VAL A 1 101 ? 20.334 4.706 -48.713 1.00 92.19 101 VAL A C 1
ATOM 777 O O . VAL A 1 101 ? 21.050 4.787 -49.713 1.00 92.19 101 VAL A O 1
ATOM 780 N N . LEU A 1 102 ? 19.001 4.727 -48.787 1.00 90.12 102 LEU A N 1
ATOM 781 C CA . LEU A 1 102 ? 18.276 4.866 -50.053 1.00 90.12 102 LEU A CA 1
ATOM 782 C C . LEU A 1 102 ? 18.573 6.206 -50.734 1.00 90.12 102 LEU A C 1
ATOM 784 O O . LEU A 1 102 ? 18.857 6.222 -51.931 1.00 90.12 102 LEU A O 1
ATOM 788 N N . LEU A 1 103 ? 18.594 7.306 -49.978 1.00 87.38 103 LEU A N 1
ATOM 789 C CA . LEU A 1 103 ? 18.927 8.632 -50.508 1.00 87.38 103 LEU A CA 1
ATOM 790 C C . LEU A 1 103 ? 20.359 8.686 -51.061 1.00 87.38 103 LEU A C 1
ATOM 792 O O . LEU A 1 103 ? 20.583 9.172 -52.170 1.00 87.38 103 LEU A O 1
ATOM 796 N N . VAL A 1 104 ? 21.330 8.122 -50.334 1.00 87.50 104 VAL A N 1
ATOM 797 C CA . VAL A 1 104 ? 22.726 8.054 -50.799 1.00 87.50 104 VAL A CA 1
ATOM 798 C C . VAL A 1 104 ? 22.851 7.202 -52.062 1.00 87.50 104 VAL A C 1
ATOM 800 O O . VAL A 1 104 ? 23.602 7.561 -52.970 1.00 87.50 104 VAL A O 1
ATOM 803 N N . GLN A 1 105 ? 22.127 6.083 -52.153 1.00 80.94 105 GLN A N 1
ATOM 804 C CA . GLN A 1 105 ? 22.120 5.270 -53.369 1.00 80.94 105 GLN A CA 1
ATOM 805 C C . GLN A 1 105 ? 21.532 6.026 -54.561 1.00 80.94 105 GLN A C 1
ATOM 807 O O . GLN A 1 105 ? 22.139 6.000 -55.629 1.00 80.94 105 GLN A O 1
ATOM 812 N N . GLN A 1 106 ? 20.416 6.737 -54.382 1.00 75.25 106 GLN A N 1
ATOM 813 C CA . GLN A 1 106 ? 19.805 7.533 -55.450 1.00 75.25 106 GLN A CA 1
ATOM 814 C C . GLN A 1 106 ? 20.760 8.609 -55.972 1.00 75.25 106 GLN A C 1
ATOM 816 O O . GLN A 1 106 ? 21.010 8.664 -57.174 1.00 75.25 106 GLN A O 1
ATOM 821 N N . HIS A 1 107 ? 21.402 9.370 -55.079 1.00 69.81 107 HIS A N 1
ATOM 822 C CA . HIS A 1 107 ? 22.410 10.359 -55.478 1.00 69.81 107 HIS A CA 1
ATOM 823 C C . HIS A 1 107 ? 23.597 9.721 -56.211 1.00 69.81 107 HIS A C 1
ATOM 825 O O . HIS A 1 107 ? 24.110 10.276 -57.180 1.00 69.81 107 HIS A O 1
ATOM 831 N N . ARG A 1 108 ? 24.038 8.527 -55.795 1.00 70.31 108 ARG A N 1
ATOM 832 C CA . ARG A 1 108 ? 25.109 7.799 -56.494 1.00 70.31 108 ARG A CA 1
ATOM 833 C C . ARG A 1 108 ? 24.682 7.313 -57.878 1.00 70.31 108 ARG A C 1
ATOM 835 O O . ARG A 1 108 ? 25.531 7.253 -58.764 1.00 70.31 108 ARG A O 1
ATOM 842 N N . VAL A 1 109 ? 23.417 6.945 -58.071 1.00 67.81 109 VAL A N 1
ATOM 843 C CA . VAL A 1 109 ? 22.881 6.535 -59.378 1.00 67.81 109 VAL A CA 1
ATOM 844 C C . VAL A 1 109 ? 22.776 7.737 -60.314 1.00 67.81 109 VAL A C 1
ATOM 846 O O . VAL A 1 109 ? 23.261 7.655 -61.439 1.00 67.81 109 VAL A O 1
ATOM 849 N N . GLU A 1 110 ? 22.251 8.868 -59.848 1.00 62.47 110 GLU A N 1
ATOM 850 C CA . GLU A 1 110 ? 22.179 10.104 -60.640 1.00 62.47 110 GLU A CA 1
ATOM 851 C C . GLU A 1 110 ? 23.574 10.593 -61.049 1.00 62.47 110 GLU A C 1
ATOM 853 O O . GLU A 1 110 ? 23.828 10.833 -62.229 1.00 62.47 110 GLU A O 1
ATOM 858 N N . GLN A 1 111 ? 24.532 10.592 -60.118 1.00 60.69 111 GLN A N 1
ATOM 859 C CA . GLN A 1 111 ? 25.927 10.923 -60.426 1.00 60.69 111 GLN A CA 1
ATOM 860 C C . GLN A 1 111 ? 26.567 9.947 -61.421 1.00 60.69 111 GLN A C 1
ATOM 862 O O . GLN A 1 111 ? 27.429 10.342 -62.204 1.00 60.69 111 GLN A O 1
ATOM 867 N N . ARG A 1 112 ? 26.183 8.664 -61.409 1.00 60.19 112 ARG A N 1
ATOM 868 C CA . ARG A 1 112 ? 26.657 7.692 -62.408 1.00 60.19 112 ARG A CA 1
ATOM 869 C C . ARG A 1 112 ? 26.077 7.983 -63.789 1.00 60.19 112 ARG A C 1
ATOM 871 O O . ARG A 1 112 ? 26.805 7.837 -64.765 1.00 60.19 112 ARG A O 1
ATOM 878 N N . ILE A 1 113 ? 24.821 8.422 -63.873 1.00 60.62 113 ILE A N 1
ATOM 879 C CA . ILE A 1 113 ? 24.176 8.811 -65.135 1.00 60.62 113 ILE A CA 1
ATOM 880 C C . ILE A 1 113 ? 24.815 10.090 -65.695 1.00 60.62 113 ILE A C 1
ATOM 882 O O . ILE A 1 113 ? 25.139 10.138 -66.881 1.00 60.62 113 ILE A O 1
ATOM 886 N N . GLU A 1 114 ? 25.081 11.093 -64.854 1.00 60.22 114 GLU A N 1
ATOM 887 C CA . GLU A 1 114 ? 25.789 12.311 -65.271 1.00 60.22 114 GLU A CA 1
ATOM 888 C C . GLU A 1 114 ? 27.221 12.018 -65.726 1.00 60.22 114 GLU A C 1
ATOM 890 O O . GLU A 1 114 ? 27.636 12.471 -66.791 1.00 60.22 114 GLU A O 1
ATOM 895 N N . ARG A 1 115 ? 27.966 11.189 -64.982 1.00 56.31 115 ARG A N 1
ATOM 896 C CA . ARG A 1 115 ? 29.318 10.771 -65.384 1.00 56.31 115 ARG A CA 1
ATOM 897 C C . ARG A 1 115 ? 29.310 9.956 -66.675 1.00 56.31 115 ARG A C 1
ATOM 899 O O . ARG A 1 115 ? 30.195 10.157 -67.497 1.00 56.31 115 ARG A O 1
ATOM 906 N N . ALA A 1 116 ? 28.322 9.086 -66.891 1.00 59.62 116 ALA A N 1
ATOM 907 C CA . ALA A 1 116 ? 28.181 8.349 -68.147 1.00 59.62 116 ALA A CA 1
ATOM 908 C C . ALA A 1 116 ? 27.902 9.286 -69.333 1.00 59.62 116 ALA A C 1
ATOM 910 O O . ALA A 1 116 ? 28.436 9.061 -70.415 1.00 59.62 116 ALA A O 1
ATOM 911 N N . ARG A 1 117 ? 27.144 10.373 -69.128 1.00 56.53 117 ARG A N 1
ATOM 912 C CA . ARG A 1 117 ? 26.979 11.436 -70.131 1.00 56.53 117 ARG A CA 1
ATOM 913 C C . ARG A 1 117 ? 28.286 12.173 -70.413 1.00 56.53 117 ARG A C 1
ATOM 915 O O . ARG A 1 117 ? 28.621 12.339 -71.579 1.00 56.53 117 ARG A O 1
ATOM 922 N N . SER A 1 118 ? 29.040 12.547 -69.380 1.00 58.78 118 SER A N 1
ATOM 923 C CA . SER A 1 118 ? 30.329 13.236 -69.545 1.00 58.78 118 SER A CA 1
ATOM 924 C C . SER A 1 118 ? 31.385 12.357 -70.226 1.00 58.78 118 SER A C 1
ATOM 926 O O . SER A 1 118 ? 32.171 12.845 -71.036 1.00 58.78 118 SER A O 1
ATOM 928 N N . VAL A 1 119 ? 31.378 11.047 -69.955 1.00 57.28 119 VAL A N 1
ATOM 929 C CA . VAL A 1 119 ? 32.234 10.076 -70.653 1.00 57.28 119 VAL A CA 1
ATOM 930 C C . VAL A 1 119 ? 31.741 9.832 -72.079 1.00 57.28 119 VAL A C 1
ATOM 932 O O . VAL A 1 119 ? 32.573 9.718 -72.967 1.00 57.28 119 VAL A O 1
ATOM 935 N N . ALA A 1 120 ? 30.432 9.824 -72.347 1.00 58.03 120 ALA A N 1
ATOM 936 C CA . ALA A 1 120 ? 29.913 9.732 -73.714 1.00 58.03 120 ALA A CA 1
ATOM 937 C C . ALA A 1 120 ? 30.322 10.950 -74.563 1.00 58.03 120 ALA A C 1
ATOM 939 O O . ALA A 1 120 ? 30.754 10.775 -75.697 1.00 58.03 120 ALA A O 1
ATOM 940 N N . THR A 1 121 ? 30.297 12.162 -73.995 1.00 56.84 121 THR A N 1
ATOM 941 C CA . THR A 1 121 ? 30.789 13.374 -74.674 1.00 56.84 121 THR A CA 1
ATOM 942 C C . THR A 1 121 ? 32.312 13.411 -74.825 1.00 56.84 121 THR A C 1
ATOM 944 O O . THR A 1 121 ? 32.812 14.016 -75.765 1.00 56.84 121 THR A O 1
ATOM 947 N N . MET A 1 122 ? 33.071 12.752 -73.938 1.00 50.09 122 MET A N 1
ATOM 948 C CA . MET A 1 122 ? 34.524 12.586 -74.103 1.00 50.09 122 MET A CA 1
ATOM 949 C C . MET A 1 122 ? 34.888 11.427 -75.045 1.00 50.09 122 MET A C 1
ATOM 951 O O . MET A 1 122 ? 35.931 11.476 -75.682 1.00 50.09 122 MET A O 1
ATOM 955 N N . SER A 1 123 ? 34.031 10.411 -75.180 1.00 48.62 123 SER A N 1
ATOM 956 C CA . SER A 1 123 ? 34.224 9.270 -76.085 1.00 48.62 123 SER A CA 1
ATOM 957 C C . SER A 1 123 ? 33.971 9.623 -77.551 1.00 48.62 123 SER A C 1
ATOM 959 O O . SER A 1 123 ? 34.392 8.870 -78.427 1.00 48.62 123 SER A O 1
ATOM 961 N N . GLU A 1 124 ? 33.308 10.748 -77.832 1.00 50.94 124 GLU A N 1
ATOM 962 C CA . GLU A 1 124 ? 33.197 11.297 -79.189 1.00 50.94 124 GLU A CA 1
ATOM 963 C C . GLU A 1 124 ? 34.551 11.829 -79.706 1.00 50.94 124 GLU A C 1
ATOM 965 O O . GLU A 1 124 ? 34.757 11.957 -80.910 1.00 50.94 124 GLU A O 1
ATOM 970 N N . VAL A 1 125 ? 35.527 12.022 -78.809 1.00 57.00 125 VAL A N 1
ATOM 971 C CA . VAL A 1 125 ? 36.945 12.194 -79.141 1.00 57.00 125 VAL A CA 1
ATOM 972 C C . VAL A 1 125 ? 37.667 10.888 -78.804 1.00 57.00 125 VAL A C 1
ATOM 974 O O . VAL A 1 125 ? 38.249 10.728 -77.733 1.00 57.00 125 VAL A O 1
ATOM 977 N N . ALA A 1 126 ? 37.588 9.907 -79.704 1.00 52.31 126 ALA A N 1
ATOM 978 C CA . ALA A 1 126 ? 38.304 8.643 -79.546 1.00 52.31 126 ALA A CA 1
ATOM 979 C C . ALA A 1 126 ? 39.824 8.901 -79.397 1.00 52.31 126 ALA A C 1
ATOM 981 O O . ALA A 1 126 ? 40.412 9.526 -80.286 1.00 52.31 126 ALA A O 1
ATOM 982 N N . PRO A 1 127 ? 40.485 8.444 -78.313 1.00 56.56 127 PRO A N 1
ATOM 983 C CA . PRO A 1 127 ? 41.927 8.585 -78.175 1.00 56.56 127 PRO A CA 1
ATOM 984 C C . PRO A 1 127 ? 42.651 7.612 -79.111 1.00 56.56 127 PRO A C 1
ATOM 986 O O . PRO A 1 127 ? 42.259 6.453 -79.249 1.00 56.56 127 PRO A O 1
ATOM 989 N N . ASP A 1 128 ? 43.730 8.092 -79.727 1.00 58.38 128 ASP A N 1
ATOM 990 C CA . ASP A 1 128 ? 44.634 7.309 -80.570 1.00 58.38 128 ASP A CA 1
ATOM 991 C C . ASP A 1 128 ? 45.130 6.046 -79.820 1.00 58.38 128 ASP A C 1
ATOM 993 O O . ASP A 1 128 ? 45.599 6.160 -78.678 1.00 58.38 128 ASP A O 1
ATOM 997 N N . PRO A 1 129 ? 45.040 4.833 -80.407 1.00 60.12 129 PRO A N 1
ATOM 998 C CA . PRO A 1 129 ? 45.431 3.566 -79.774 1.00 60.12 129 PRO A CA 1
ATOM 999 C C . PRO A 1 129 ? 46.869 3.506 -79.233 1.00 60.12 129 PRO A C 1
ATOM 1001 O O . PRO A 1 129 ? 47.177 2.614 -78.440 1.00 60.12 129 PRO A O 1
ATOM 1004 N N . ALA A 1 130 ? 47.750 4.436 -79.614 1.00 59.72 130 ALA A N 1
ATOM 1005 C CA . ALA A 1 130 ? 49.084 4.567 -79.032 1.00 59.72 130 ALA A CA 1
ATOM 1006 C C . ALA A 1 130 ? 49.056 4.924 -77.530 1.00 59.72 130 ALA A C 1
ATOM 1008 O O . ALA A 1 130 ? 49.851 4.385 -76.764 1.00 59.72 130 ALA A O 1
ATOM 1009 N N . VAL A 1 131 ? 48.100 5.744 -77.080 1.00 60.69 131 VAL A N 1
ATOM 1010 C CA . VAL A 1 131 ? 48.021 6.233 -75.686 1.00 60.69 131 VAL A CA 1
ATOM 1011 C C . VAL A 1 131 ? 47.590 5.131 -74.706 1.00 60.69 131 VAL A C 1
ATOM 1013 O O . VAL A 1 131 ? 47.946 5.140 -73.528 1.00 60.69 131 VAL A O 1
ATOM 1016 N N . LEU A 1 132 ? 46.860 4.120 -75.190 1.00 62.56 132 LEU A N 1
ATOM 1017 C CA . LEU A 1 132 ? 46.399 2.990 -74.374 1.00 62.56 132 LEU A CA 1
ATOM 1018 C C . LEU A 1 132 ? 47.537 2.033 -73.976 1.00 62.56 132 LEU A C 1
ATOM 1020 O O . LEU A 1 132 ? 47.411 1.313 -72.982 1.00 62.56 132 LEU A O 1
ATOM 1024 N N . LYS A 1 133 ? 48.660 2.027 -74.711 1.00 62.53 133 LYS A N 1
ATOM 1025 C CA . LYS A 1 133 ? 49.839 1.213 -74.368 1.00 62.53 133 LYS A CA 1
ATOM 1026 C C . LYS A 1 133 ? 50.530 1.701 -73.097 1.00 62.53 133 LYS A C 1
ATOM 1028 O O . LYS A 1 133 ? 50.903 0.873 -72.267 1.00 62.53 133 LYS A O 1
ATOM 1033 N N . ASP A 1 134 ? 50.640 3.014 -72.921 1.00 66.62 134 ASP A N 1
ATOM 1034 C CA . ASP A 1 134 ? 51.337 3.608 -71.776 1.00 66.62 134 ASP A CA 1
ATOM 1035 C C . ASP A 1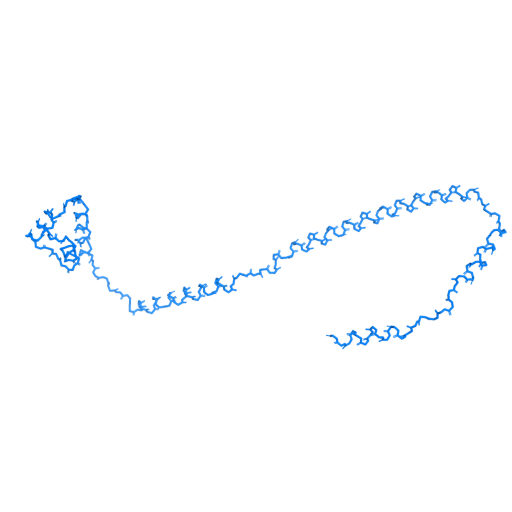 134 ? 50.580 3.357 -70.464 1.00 66.62 134 ASP A C 1
ATOM 1037 O O . ASP A 1 134 ? 51.179 3.029 -69.440 1.00 66.62 134 ASP A O 1
ATOM 1041 N N . PHE A 1 135 ? 49.244 3.387 -70.508 1.00 67.69 135 PHE A N 1
ATOM 1042 C CA . PHE A 1 135 ? 48.405 3.007 -69.368 1.00 67.69 135 PHE A CA 1
ATOM 1043 C C . PHE A 1 135 ? 48.571 1.539 -68.970 1.00 67.69 135 PHE A C 1
ATOM 1045 O O . PHE A 1 135 ? 48.599 1.221 -67.781 1.00 67.69 135 PHE A O 1
ATOM 1052 N N . ASN A 1 136 ? 48.704 0.643 -69.949 1.00 63.81 136 ASN A N 1
ATOM 1053 C CA . ASN A 1 136 ? 48.880 -0.782 -69.685 1.00 63.81 136 ASN A CA 1
ATOM 1054 C C . ASN A 1 136 ? 50.250 -1.064 -69.038 1.00 63.81 136 ASN A C 1
ATOM 1056 O O . ASN A 1 136 ? 50.347 -1.864 -68.109 1.00 63.81 136 ASN A O 1
ATOM 1060 N N . ALA A 1 137 ? 51.293 -0.335 -69.453 1.00 69.50 137 ALA A N 1
ATOM 1061 C CA . ALA A 1 137 ? 52.613 -0.398 -68.828 1.00 69.50 137 ALA A CA 1
ATOM 1062 C C . ALA A 1 137 ? 52.583 0.074 -67.361 1.00 69.50 137 ALA A C 1
ATOM 1064 O O . ALA A 1 137 ? 53.100 -0.615 -66.483 1.00 69.50 137 ALA A O 1
ATOM 1065 N N . ILE A 1 138 ? 51.912 1.193 -67.066 1.00 65.31 138 ILE A N 1
ATOM 1066 C CA . ILE A 1 138 ? 51.782 1.716 -65.694 1.00 65.31 138 ILE A CA 1
ATOM 1067 C C . ILE A 1 138 ? 50.936 0.776 -64.820 1.00 65.31 138 ILE A C 1
ATOM 1069 O O . ILE A 1 138 ? 51.289 0.508 -63.670 1.00 65.31 138 ILE A O 1
ATOM 1073 N N . SER A 1 139 ? 49.850 0.216 -65.364 1.00 65.50 139 SER A N 1
ATOM 1074 C CA . SER A 1 139 ? 49.000 -0.737 -64.640 1.00 65.50 139 SER A CA 1
ATOM 1075 C C . SER A 1 139 ? 49.730 -2.039 -64.304 1.00 65.50 139 SER A C 1
ATOM 1077 O O . SER A 1 139 ? 49.463 -2.619 -63.252 1.00 65.50 139 SER A O 1
ATOM 1079 N N . ALA A 1 140 ? 50.640 -2.498 -65.166 1.00 67.88 140 ALA A N 1
ATOM 1080 C CA . ALA A 1 140 ? 51.467 -3.671 -64.900 1.00 67.88 140 ALA A CA 1
ATOM 1081 C C . ALA A 1 140 ? 52.505 -3.408 -63.794 1.00 67.88 140 ALA A C 1
ATOM 1083 O O . ALA A 1 140 ? 52.813 -4.308 -63.019 1.00 67.88 140 ALA A O 1
ATOM 1084 N N . MET A 1 141 ? 53.006 -2.174 -63.676 1.00 60.09 141 MET A N 1
ATOM 1085 C CA . MET A 1 141 ? 53.954 -1.787 -62.622 1.00 60.09 141 MET A CA 1
ATOM 1086 C C . MET A 1 141 ? 53.286 -1.549 -61.261 1.00 60.09 141 MET A C 1
ATOM 1088 O O . MET A 1 141 ? 53.936 -1.685 -60.230 1.00 60.09 141 MET A O 1
ATOM 1092 N N . SER A 1 142 ? 51.999 -1.190 -61.241 1.00 64.19 142 SER A N 1
ATOM 1093 C CA . SER A 1 142 ? 51.272 -0.843 -60.014 1.00 64.19 142 SER A CA 1
ATOM 1094 C C . SER A 1 142 ? 50.622 -2.039 -59.304 1.00 64.19 142 SER A C 1
ATOM 1096 O O . SER A 1 142 ? 49.932 -1.827 -58.306 1.00 64.19 142 SER A O 1
ATOM 1098 N N . GLN A 1 143 ? 50.802 -3.276 -59.783 1.00 59.91 143 GLN A N 1
ATOM 1099 C CA . GLN A 1 143 ? 50.364 -4.462 -59.042 1.00 59.91 143 GLN A CA 1
ATOM 1100 C C . GLN A 1 143 ? 51.358 -4.759 -57.907 1.00 59.91 143 GLN A C 1
ATOM 1102 O O . GLN A 1 143 ? 52.500 -5.126 -58.190 1.00 59.91 143 GLN A O 1
ATOM 1107 N N . PRO A 1 144 ? 50.971 -4.625 -56.623 1.00 53.62 144 PRO A N 1
ATOM 1108 C CA . PRO A 1 144 ? 51.831 -5.050 -55.530 1.00 53.62 144 PRO A CA 1
ATOM 1109 C C . PRO A 1 144 ? 51.929 -6.581 -55.530 1.00 53.62 144 PRO A C 1
ATOM 1111 O O . PRO A 1 144 ? 50.948 -7.283 -55.297 1.00 53.62 144 PRO A O 1
ATOM 1114 N N . SER A 1 145 ? 53.130 -7.107 -55.760 1.00 54.38 145 SER A N 1
ATOM 1115 C CA . SER A 1 145 ? 53.484 -8.531 -55.686 1.00 54.38 145 SER A CA 1
ATOM 1116 C C . SER A 1 145 ? 53.637 -9.033 -54.241 1.00 54.38 145 SER A C 1
ATOM 1118 O O . SER A 1 145 ? 54.522 -9.836 -53.949 1.00 54.38 145 SER A O 1
ATOM 1120 N N . VAL A 1 146 ? 52.821 -8.520 -53.318 1.00 55.16 146 VAL A N 1
ATOM 1121 C CA . VAL A 1 146 ? 52.871 -8.880 -51.898 1.00 55.16 146 VAL A CA 1
ATOM 1122 C C . VAL A 1 146 ? 51.702 -9.827 -51.615 1.00 55.16 146 VAL A C 1
ATOM 1124 O O . VAL A 1 146 ? 50.551 -9.388 -51.696 1.00 55.16 146 VAL A O 1
ATOM 1127 N N . PRO A 1 147 ? 51.947 -11.123 -51.338 1.00 59.78 147 PRO A N 1
ATOM 1128 C CA . PRO A 1 147 ? 50.895 -12.001 -50.842 1.00 59.78 147 PRO A CA 1
ATOM 1129 C C . PRO A 1 147 ? 50.365 -11.447 -49.505 1.00 59.78 147 PRO A C 1
ATOM 1131 O O . PRO A 1 147 ? 51.156 -10.915 -48.726 1.00 59.78 147 PRO A O 1
ATOM 1134 N N . PRO A 1 148 ? 49.052 -11.529 -49.226 1.00 55.00 148 PRO A N 1
ATOM 1135 C CA . PR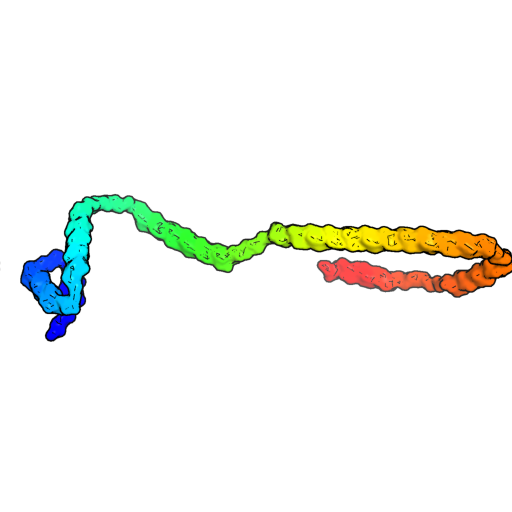O A 1 148 ? 48.496 -11.086 -47.951 1.00 55.00 148 PRO A CA 1
ATOM 1136 C C . PRO A 1 148 ? 49.200 -11.798 -46.789 1.00 55.00 148 PRO A C 1
ATOM 1138 O O . PRO A 1 148 ? 49.274 -13.024 -46.792 1.00 55.00 148 PRO A O 1
ATOM 1141 N N . ASP A 1 149 ? 49.712 -11.044 -45.811 1.00 60.69 149 ASP A N 1
ATOM 1142 C CA . ASP A 1 149 ? 50.354 -11.591 -44.612 1.00 60.69 149 ASP A CA 1
ATOM 1143 C C . ASP A 1 149 ? 49.354 -12.455 -43.823 1.00 60.69 149 ASP A C 1
ATOM 1145 O O . ASP A 1 149 ? 48.581 -11.969 -42.993 1.00 60.69 149 ASP A O 1
ATOM 1149 N N . GLU A 1 150 ? 49.377 -13.767 -44.069 1.00 65.00 150 GLU A N 1
ATOM 1150 C CA . GLU A 1 150 ? 48.507 -14.762 -43.424 1.00 65.00 150 GLU A CA 1
ATOM 1151 C C . GLU A 1 150 ? 48.653 -14.775 -41.888 1.00 65.00 150 GLU A C 1
ATOM 1153 O O . GLU A 1 150 ? 47.748 -15.206 -41.170 1.00 65.00 150 GLU A O 1
ATOM 1158 N N . GLY A 1 151 ? 49.753 -14.224 -41.361 1.00 60.50 151 GLY A N 1
ATOM 1159 C CA . GLY A 1 151 ? 49.988 -14.059 -39.926 1.00 60.50 151 GLY A CA 1
ATOM 1160 C C . GLY A 1 151 ? 49.029 -13.082 -39.233 1.00 60.50 151 GLY A C 1
ATOM 1161 O O . GLY A 1 151 ? 48.703 -13.285 -38.065 1.00 60.50 151 GLY A O 1
ATOM 1162 N N . LEU A 1 152 ? 48.522 -12.061 -39.936 1.00 57.59 152 LEU A N 1
ATOM 1163 C CA . LEU A 1 152 ? 47.538 -11.121 -39.375 1.00 57.59 152 LEU A CA 1
ATOM 1164 C C . LEU A 1 152 ? 46.133 -11.739 -39.301 1.00 57.59 152 LEU A C 1
ATOM 1166 O O . LEU A 1 152 ? 45.415 -11.512 -38.329 1.00 57.59 152 LEU A O 1
ATOM 1170 N N . LEU A 1 153 ? 45.777 -12.585 -40.273 1.00 60.72 153 LEU A N 1
ATOM 1171 C CA . LEU A 1 153 ? 44.496 -13.304 -40.301 1.00 60.72 153 LEU A CA 1
ATOM 1172 C C . LEU A 1 153 ? 44.435 -14.410 -39.238 1.00 60.72 153 LEU A C 1
ATOM 1174 O O . LEU A 1 153 ? 43.404 -14.601 -38.588 1.00 60.72 153 LEU A O 1
ATOM 1178 N N . ALA A 1 154 ? 45.551 -15.107 -39.006 1.00 65.19 154 ALA A N 1
ATOM 1179 C CA . ALA A 1 154 ? 45.639 -16.114 -37.952 1.00 65.19 154 ALA A CA 1
ATOM 1180 C C . ALA A 1 154 ? 45.455 -15.495 -36.554 1.00 65.19 154 ALA A C 1
ATOM 1182 O O . ALA A 1 154 ? 44.798 -16.088 -35.696 1.00 65.19 154 ALA A O 1
ATOM 1183 N N . MET A 1 155 ? 45.964 -14.278 -36.333 1.00 60.47 155 MET A N 1
ATOM 1184 C CA . MET A 1 155 ? 45.890 -13.611 -35.032 1.00 60.47 155 MET A CA 1
ATOM 1185 C C . MET A 1 155 ? 44.482 -13.085 -34.707 1.00 60.47 155 MET A C 1
ATOM 1187 O O . MET A 1 155 ? 44.056 -13.176 -33.555 1.00 60.47 155 MET A O 1
ATOM 1191 N N . GLU A 1 156 ? 43.719 -12.626 -35.710 1.00 64.00 156 GLU A N 1
ATOM 1192 C CA . GLU A 1 156 ? 42.292 -12.304 -35.533 1.00 64.00 156 GLU A CA 1
ATOM 1193 C C . GLU A 1 156 ? 41.462 -13.544 -35.182 1.00 64.00 156 GLU A C 1
ATOM 1195 O O . GLU A 1 156 ? 40.624 -13.490 -34.280 1.00 64.00 156 GLU A O 1
ATOM 1200 N N . SER A 1 157 ? 41.723 -14.683 -35.834 1.00 65.25 157 SER A N 1
ATOM 1201 C CA . SER A 1 157 ? 40.986 -15.922 -35.550 1.00 65.25 157 SER A CA 1
ATOM 1202 C C . SER A 1 157 ? 41.225 -16.449 -34.127 1.00 65.25 157 SER A C 1
ATOM 1204 O O . SER A 1 157 ? 40.310 -16.988 -33.505 1.00 65.25 157 SER A O 1
ATOM 1206 N N . LEU A 1 158 ? 42.427 -16.233 -33.581 1.00 64.06 158 LEU A N 1
ATOM 1207 C CA . LEU A 1 158 ? 42.815 -16.691 -32.245 1.00 64.06 158 LEU A CA 1
ATOM 1208 C C . LEU A 1 158 ? 42.263 -15.766 -31.144 1.00 64.06 158 LEU A C 1
ATOM 1210 O O . LEU A 1 158 ? 41.853 -16.242 -30.087 1.00 64.06 158 LEU A O 1
ATOM 1214 N N . LEU A 1 159 ? 42.160 -14.459 -31.409 1.00 65.88 159 LEU A N 1
ATOM 1215 C CA . LEU A 1 159 ? 41.487 -13.510 -30.511 1.00 65.88 159 LEU A CA 1
ATOM 1216 C C . LEU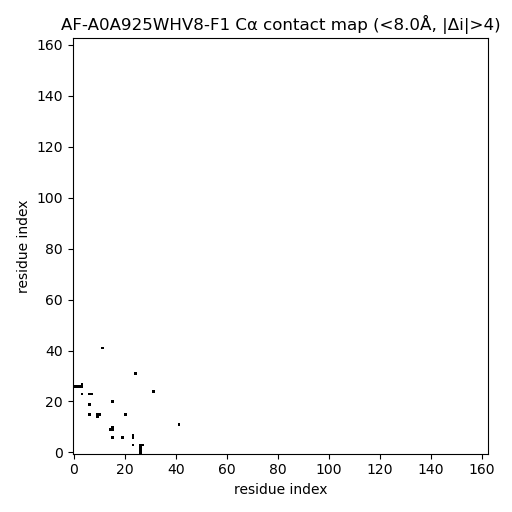 A 1 159 ? 39.964 -13.702 -30.476 1.00 65.88 159 LEU A C 1
ATOM 1218 O O . LEU A 1 159 ? 39.356 -13.506 -29.427 1.00 65.88 159 LEU A O 1
ATOM 1222 N N . ALA A 1 160 ? 39.353 -14.149 -31.577 1.00 67.62 160 ALA A N 1
ATOM 1223 C CA . ALA A 1 160 ? 37.923 -14.456 -31.631 1.00 67.62 160 ALA A CA 1
ATOM 1224 C C . ALA A 1 160 ? 37.527 -15.739 -30.871 1.00 67.62 160 ALA A C 1
ATOM 1226 O O . ALA A 1 160 ? 36.355 -15.922 -30.561 1.00 67.62 160 ALA A O 1
ATOM 1227 N N . GLN A 1 161 ? 38.481 -16.626 -30.566 1.00 64.06 161 GLN A N 1
ATOM 1228 C CA . GLN A 1 161 ? 38.243 -17.879 -29.834 1.00 64.06 161 GLN A CA 1
ATOM 1229 C C . GLN A 1 161 ? 38.421 -17.757 -28.311 1.00 64.06 161 GLN A C 1
ATOM 1231 O O . GLN A 1 161 ? 38.129 -18.707 -27.585 1.00 64.06 161 GLN A O 1
ATOM 1236 N N . LEU A 1 162 ? 38.914 -16.611 -27.829 1.00 66.06 162 LEU A N 1
ATOM 1237 C CA . LEU A 1 162 ? 39.234 -16.353 -26.419 1.00 66.06 162 LEU A CA 1
ATOM 1238 C C . LEU A 1 162 ? 38.269 -15.356 -25.741 1.00 66.06 162 LEU A C 1
ATOM 1240 O O . LEU A 1 162 ? 38.530 -14.914 -24.620 1.00 66.06 162 LEU A O 1
ATOM 1244 N N . GLN A 1 163 ? 37.145 -15.048 -26.396 1.00 51.38 163 GLN A N 1
ATOM 1245 C CA . GLN A 1 163 ? 35.960 -14.387 -25.828 1.00 51.38 163 GLN A CA 1
ATOM 1246 C C . GLN A 1 163 ? 34.736 -15.293 -25.941 1.00 51.38 163 GLN A C 1
ATOM 1248 O O . GLN A 1 163 ? 33.854 -15.157 -25.063 1.00 51.38 163 GLN A O 1
#